Protein AF-A0A844QLC1-F1 (afdb_monomer)

Organism: NCBI:txid2682096

Nearest PDB structures (foldseek):
  3pvv-assembly2_B  TM=8.885E-01  e=6.593E-04  Mycobacterium tuberculosis H37Ra
  1j1v-assembly1_A  TM=8.876E-01  e=1.765E-03  Escherichia coli
  8btg-assembly1_A  TM=8.495E-01  e=6.792E-02  Bacillus subtilis
  8btg-assembly1_E  TM=8.181E-01  e=4.797E-02  Bacillus subtilis
  1l8q-assembly1_A  TM=7.400E-01  e=1.144E-01  Aquifex aeolicus

Secondary structure (DSSP, 8-state):
--HHHHHHTTT--HHHHHHHHHHHHHHHHHHHHHHHHHHHHHHHHHHHHHHHHHHHHHHHHHHHHHHHHHHHHHHHHHHHHHHS-HHHHHHHHHHHTT--HHHHHS----HHHHHHHHHHHHHHHHH-TTS-HHHHHHHHT--HHHHHHHHHHTT---

Sequence (158 aa):
MDIVERAIERGYNPDFYRKVAIKRAEEAKAKREQEQRERAEERAEKARIFRERMASLEAAANLERMKEDAGDRLEVIRRERFQTSEKELITTIAEYHGMGYADIMGASRSKAAVRARHEAIAAVALAKTHLSTTQIGWMFGKDHTTIIYVLRKMGITR

Solvent-accessible surface area (backbone atoms only — not comparable to full-atom values): 8622 Å² total; per-residue (Å²): 134,54,73,42,59,61,29,49,79,70,74,43,69,48,69,61,43,49,54,50,51,52,51,52,51,52,54,52,51,52,51,52,51,49,56,51,48,54,51,49,49,54,49,51,51,52,54,46,54,50,50,56,52,51,53,53,52,52,53,50,53,53,52,50,52,54,51,51,54,52,50,53,53,52,50,51,56,51,49,52,43,64,65,58,49,72,65,53,54,38,34,54,40,18,52,76,67,75,43,49,52,64,53,48,58,43,88,60,77,48,73,66,40,44,48,45,30,44,53,29,52,46,52,49,51,69,47,40,72,84,60,50,53,55,57,53,10,59,74,55,75,45,56,36,68,58,42,53,53,44,29,55,76,70,72,50,85,130

Radius of gyration: 43.5 Å; Cα contacts (8 Å, |Δi|>4): 88; chains: 1; bounding box: 92×26×101 Å

InterPro domains:
  IPR010921 Trp repressor/replication initiator [G3DSA:1.10.1750.10] (83-157)
  IPR010921 Trp repressor/replication initiator [SSF48295] (78-154)
  IPR013159 Chromosomal replication initiator, DnaA C-terminal [PF08299] (89-153)
  IPR013159 Chromosomal replication initiator, DnaA C-terminal [SM00760] (85-154)

Foldseek 3Di:
DDPLVVCVVVVHDSVVVVVVVVVVVVVVVVVVVVVVVVVVVVVVVVVVVVVVVVVVVVVVVVVVVVVVVVVVVVVVVLVVLVPQDLQNLLQVLQVVLVHGSCLLLDPDPPPSSVVSVLVSLLSCCVSPVPDQLCNSCVVSVHHSVVSVVSCVVVVHDD

pLDDT: mean 85.34, std 10.61, range [56.16, 96.94]

Structure (mmCIF, N/CA/C/O backbone):
data_AF-A0A844QLC1-F1
#
_entry.id   AF-A0A844QLC1-F1
#
loop_
_atom_site.group_PDB
_atom_site.id
_atom_site.type_symbol
_atom_site.label_atom_id
_atom_site.label_alt_id
_atom_site.label_comp_id
_atom_site.label_asym_id
_atom_site.label_entity_id
_atom_site.label_seq_id
_atom_site.pdbx_PDB_ins_code
_atom_site.Cartn_x
_atom_site.Cartn_y
_atom_site.Cartn_z
_atom_site.occupancy
_atom_site.B_iso_or_equiv
_atom_site.auth_seq_id
_atom_site.auth_comp_id
_atom_site.auth_asym_id
_atom_site.auth_atom_id
_atom_site.pdbx_PDB_model_num
ATOM 1 N N . MET A 1 1 ? 50.756 12.492 -68.939 1.00 56.16 1 MET A N 1
ATOM 2 C CA . MET A 1 1 ? 51.918 11.652 -69.280 1.00 56.16 1 MET A CA 1
ATOM 3 C C . MET A 1 1 ? 51.940 10.426 -68.399 1.00 56.16 1 MET A C 1
ATOM 5 O O . MET A 1 1 ? 52.131 10.537 -67.181 1.00 56.16 1 MET A O 1
ATOM 9 N N . ASP A 1 2 ? 51.683 9.285 -69.023 1.00 74.31 2 ASP A N 1
ATOM 10 C CA . ASP A 1 2 ? 51.694 7.974 -68.383 1.00 74.31 2 ASP A CA 1
ATOM 11 C C . ASP A 1 2 ? 53.100 7.670 -67.818 1.00 74.31 2 ASP A C 1
ATOM 13 O O . ASP A 1 2 ? 54.119 8.195 -68.277 1.00 74.31 2 ASP A O 1
ATOM 17 N N . ILE A 1 3 ? 53.166 6.885 -66.744 1.00 70.44 3 ILE A N 1
ATOM 18 C CA . ILE A 1 3 ? 54.420 6.487 -66.090 1.00 70.44 3 ILE A CA 1
ATOM 19 C C . ILE A 1 3 ? 55.260 5.646 -67.064 1.00 70.44 3 ILE A C 1
ATOM 21 O O . ILE A 1 3 ? 56.485 5.733 -67.051 1.00 70.44 3 ILE A O 1
ATOM 25 N N . VAL A 1 4 ? 54.595 4.886 -67.938 1.00 71.69 4 VAL A N 1
ATOM 26 C CA . VAL A 1 4 ? 55.224 4.088 -68.999 1.00 71.69 4 VAL A CA 1
ATOM 27 C C . VAL A 1 4 ? 55.826 4.987 -70.085 1.00 71.69 4 VAL A C 1
ATOM 29 O O . VAL A 1 4 ? 56.951 4.765 -70.519 1.00 71.69 4 VAL A O 1
ATOM 32 N N . GLU A 1 5 ? 55.122 6.050 -70.463 1.00 73.81 5 GLU A N 1
ATOM 33 C CA . GLU A 1 5 ? 55.521 7.016 -71.496 1.00 73.81 5 GLU A CA 1
ATOM 34 C C . GLU A 1 5 ? 56.762 7.825 -71.068 1.00 73.81 5 GLU A C 1
ATOM 36 O O . GLU A 1 5 ? 57.754 7.884 -71.790 1.00 73.81 5 GLU A O 1
ATOM 41 N N . ARG A 1 6 ? 56.785 8.304 -69.814 1.00 76.44 6 ARG A N 1
ATOM 42 C CA . ARG A 1 6 ? 57.969 8.950 -69.204 1.00 76.44 6 ARG A CA 1
ATOM 43 C C . ARG A 1 6 ? 59.154 8.005 -68.981 1.00 76.44 6 ARG A C 1
ATOM 45 O O . ARG A 1 6 ? 60.284 8.470 -68.837 1.00 76.44 6 ARG A O 1
ATOM 52 N N . ALA A 1 7 ? 58.909 6.699 -68.874 1.00 72.06 7 ALA A N 1
ATOM 53 C CA . ALA A 1 7 ? 59.962 5.697 -68.728 1.00 72.06 7 ALA A CA 1
ATOM 54 C C . ALA A 1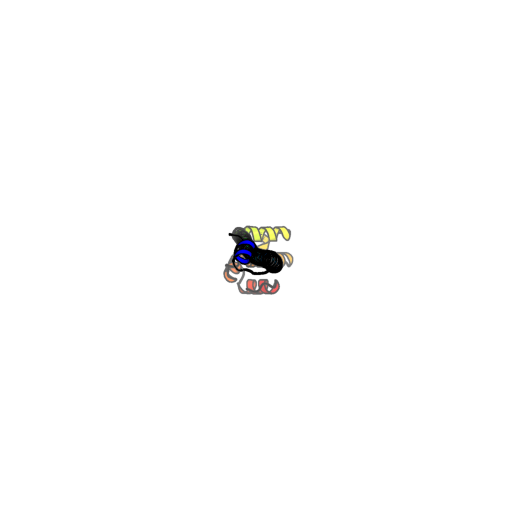 7 ? 60.639 5.402 -70.077 1.00 72.06 7 ALA A C 1
ATOM 56 O O . ALA A 1 7 ? 61.865 5.315 -70.122 1.00 72.06 7 ALA A O 1
ATOM 57 N N . ILE A 1 8 ? 59.858 5.341 -71.165 1.00 74.50 8 ILE A N 1
ATOM 58 C CA . ILE A 1 8 ? 60.348 5.175 -72.543 1.00 74.50 8 ILE A CA 1
ATOM 59 C C . ILE A 1 8 ? 61.265 6.341 -72.942 1.00 74.50 8 ILE A C 1
ATOM 61 O O . ILE A 1 8 ? 62.382 6.104 -73.394 1.00 74.50 8 ILE A O 1
ATOM 65 N N . GLU A 1 9 ? 60.849 7.590 -72.699 1.00 79.75 9 GLU A N 1
ATOM 66 C CA . GLU A 1 9 ? 61.644 8.795 -73.015 1.00 79.75 9 GLU A CA 1
ATOM 67 C C . GLU A 1 9 ? 62.993 8.859 -72.280 1.00 79.75 9 GLU A C 1
ATOM 69 O O . GLU A 1 9 ? 63.933 9.500 -72.741 1.00 79.75 9 GLU A O 1
ATOM 74 N N . ARG A 1 10 ? 63.104 8.188 -71.129 1.00 81.06 10 ARG A N 1
ATOM 75 C CA . ARG A 1 10 ? 64.323 8.137 -70.306 1.00 81.06 10 ARG A CA 1
ATOM 76 C C . ARG A 1 10 ? 65.141 6.855 -70.511 1.00 81.06 10 ARG A C 1
ATOM 78 O O . ARG A 1 10 ? 66.090 6.628 -69.767 1.00 81.06 10 ARG A O 1
ATOM 85 N N . GLY A 1 11 ? 64.782 6.023 -71.494 1.00 77.69 11 GLY A N 1
ATOM 86 C CA . GLY A 1 11 ? 65.509 4.798 -71.850 1.00 77.69 11 GLY A CA 1
ATOM 87 C C . GLY A 1 11 ? 65.275 3.602 -70.918 1.00 77.69 11 GLY A C 1
ATOM 88 O O . GLY A 1 11 ? 66.055 2.652 -70.938 1.00 77.69 11 GLY A O 1
ATOM 89 N N . TYR A 1 12 ? 64.227 3.620 -70.091 1.00 80.19 12 TYR A N 1
ATOM 90 C CA . TYR A 1 12 ? 63.902 2.517 -69.181 1.00 80.19 12 TYR A CA 1
ATOM 91 C C . TYR A 1 12 ? 62.991 1.457 -69.830 1.00 80.19 12 TYR A C 1
ATOM 93 O O . TYR A 1 12 ? 62.176 1.763 -70.698 1.00 80.19 12 TYR A O 1
ATOM 101 N N . ASN A 1 13 ? 63.082 0.202 -69.359 1.00 82.62 13 ASN A N 1
ATOM 102 C CA . ASN A 1 13 ? 62.286 -0.925 -69.863 1.00 82.62 13 ASN A CA 1
ATOM 103 C C . ASN A 1 13 ? 60.771 -0.743 -69.573 1.00 82.62 13 ASN A C 1
ATOM 105 O O . ASN A 1 13 ? 60.373 -0.773 -68.402 1.00 82.62 13 ASN A O 1
ATOM 109 N N . PRO A 1 14 ? 59.907 -0.635 -70.601 1.00 80.19 14 PRO A N 1
ATOM 110 C CA . PRO A 1 14 ? 58.478 -0.343 -70.436 1.00 80.19 14 PRO A CA 1
ATOM 111 C C . PRO A 1 14 ? 57.681 -1.430 -69.700 1.00 80.19 1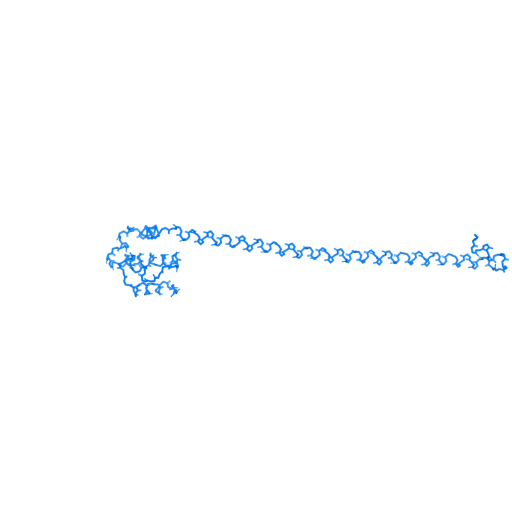4 PRO A C 1
ATOM 113 O O . PRO A 1 14 ? 56.740 -1.114 -68.970 1.00 80.19 14 PRO A O 1
ATOM 116 N N . ASP A 1 15 ? 58.052 -2.706 -69.843 1.00 81.81 15 ASP A N 1
ATOM 117 C CA . ASP A 1 15 ? 57.309 -3.828 -69.248 1.00 81.81 15 ASP A CA 1
ATOM 118 C C . ASP A 1 15 ? 57.440 -3.878 -67.726 1.00 81.81 15 ASP A C 1
ATOM 120 O O . ASP A 1 15 ? 56.498 -4.254 -67.020 1.00 81.81 15 ASP A O 1
ATOM 124 N N . PHE A 1 16 ? 58.584 -3.437 -67.198 1.00 81.12 16 PHE A N 1
ATOM 125 C CA . PHE A 1 16 ? 58.777 -3.274 -65.760 1.00 81.12 16 PHE A CA 1
ATOM 126 C C . PHE A 1 16 ? 57.830 -2.204 -65.201 1.00 81.12 16 PHE A C 1
ATOM 128 O O . PHE A 1 16 ? 57.153 -2.436 -64.200 1.00 81.12 16 PHE A O 1
ATOM 135 N N . TYR A 1 17 ? 57.708 -1.061 -65.882 1.00 80.44 17 TYR A N 1
ATOM 136 C CA . TYR A 1 17 ? 56.843 0.036 -65.441 1.00 80.44 17 TYR A CA 1
ATOM 137 C C . TYR A 1 17 ? 55.349 -0.285 -65.576 1.00 80.44 17 TYR A C 1
ATOM 139 O O . TYR A 1 17 ? 54.577 0.133 -64.715 1.00 80.44 17 TYR A O 1
ATOM 147 N N . ARG A 1 18 ? 54.938 -1.099 -66.560 1.00 81.81 18 ARG A N 1
ATOM 148 C CA . ARG A 1 18 ? 53.571 -1.654 -66.632 1.00 81.81 18 ARG A CA 1
ATOM 149 C C . ARG A 1 18 ? 53.256 -2.545 -65.427 1.00 81.81 18 ARG A C 1
ATOM 151 O O . ARG A 1 18 ? 52.226 -2.359 -64.784 1.00 81.81 18 ARG A O 1
ATOM 158 N N . LYS A 1 19 ? 54.165 -3.461 -65.064 1.00 82.06 19 LYS A N 1
ATOM 159 C CA . LYS A 1 19 ? 54.021 -4.315 -63.867 1.00 82.06 19 LYS A CA 1
ATOM 160 C C . LYS A 1 19 ? 53.972 -3.491 -62.576 1.00 82.06 19 LYS A C 1
ATOM 162 O O . LYS A 1 19 ? 53.152 -3.768 -61.705 1.00 82.06 19 LYS A O 1
ATOM 167 N N . VAL A 1 20 ? 54.799 -2.448 -62.467 1.00 83.44 20 VAL A N 1
ATOM 168 C CA . VAL A 1 20 ? 54.785 -1.512 -61.328 1.00 83.44 20 VAL A CA 1
ATOM 169 C C . VAL A 1 20 ? 53.477 -0.715 -61.269 1.00 83.44 20 VAL A C 1
ATOM 171 O O . VAL A 1 20 ? 52.944 -0.515 -60.179 1.00 83.44 20 VAL A O 1
ATOM 174 N N . ALA A 1 21 ? 52.938 -0.279 -62.410 1.00 80.75 21 ALA A N 1
ATOM 175 C CA . ALA A 1 21 ? 51.668 0.440 -62.475 1.00 80.75 21 ALA A CA 1
ATOM 176 C C . ALA A 1 21 ? 50.482 -0.439 -62.039 1.00 80.75 21 ALA A C 1
ATOM 178 O O . ALA A 1 21 ? 49.672 0.010 -61.229 1.00 80.75 21 ALA A O 1
ATOM 179 N N . ILE A 1 22 ? 50.425 -1.697 -62.496 1.00 85.62 22 ILE A N 1
ATOM 180 C CA . ILE A 1 22 ? 49.402 -2.675 -62.083 1.00 85.62 22 ILE A CA 1
ATOM 181 C C . ILE A 1 22 ? 49.494 -2.938 -60.577 1.00 85.62 22 ILE A C 1
ATOM 183 O O . ILE A 1 22 ? 48.504 -2.774 -59.868 1.00 85.62 22 ILE A O 1
ATOM 187 N N . LYS A 1 23 ? 50.697 -3.232 -60.067 1.00 84.75 23 LYS A N 1
ATOM 188 C CA . LYS A 1 23 ? 50.912 -3.502 -58.639 1.00 84.75 23 LYS A CA 1
ATOM 189 C C . LYS A 1 23 ? 50.495 -2.321 -57.753 1.00 84.75 23 LYS A C 1
ATOM 191 O O . LYS A 1 23 ? 49.809 -2.509 -56.757 1.00 84.75 23 LYS A O 1
ATOM 196 N N . ARG A 1 24 ? 50.839 -1.085 -58.138 1.00 84.56 24 ARG A N 1
ATOM 197 C CA . ARG A 1 24 ? 50.426 0.126 -57.402 1.00 84.56 24 ARG A CA 1
ATOM 198 C C . ARG A 1 24 ? 48.918 0.371 -57.461 1.00 84.56 24 ARG A C 1
ATOM 200 O O . ARG A 1 24 ? 48.354 0.880 -56.496 1.00 84.56 24 ARG A O 1
ATOM 207 N N . ALA A 1 25 ? 48.265 0.035 -58.574 1.00 84.19 25 ALA A N 1
ATOM 208 C CA . ALA A 1 25 ? 46.814 0.138 -58.700 1.00 84.19 25 ALA A CA 1
ATOM 209 C C . ALA A 1 25 ? 46.092 -0.895 -57.815 1.00 84.19 25 ALA A C 1
ATOM 211 O O . ALA A 1 25 ? 45.105 -0.548 -57.165 1.00 84.19 25 ALA A O 1
ATOM 212 N N . GLU A 1 26 ? 46.608 -2.125 -57.734 1.00 86.25 26 GLU A N 1
ATOM 213 C CA . GLU A 1 26 ? 46.110 -3.173 -56.834 1.00 86.25 26 GLU A CA 1
ATOM 214 C C . GLU A 1 26 ? 46.310 -2.804 -55.360 1.00 86.25 26 GLU A C 1
ATOM 216 O O . GLU A 1 26 ? 45.354 -2.852 -54.587 1.00 86.25 26 GLU A O 1
ATOM 221 N N . GLU A 1 27 ? 47.504 -2.339 -54.979 1.00 86.88 27 GLU A N 1
ATOM 222 C CA . GLU A 1 27 ? 47.803 -1.871 -53.618 1.00 86.88 27 GLU A CA 1
ATOM 223 C C . GLU A 1 27 ? 46.919 -0.676 -53.216 1.00 86.88 27 GLU A C 1
ATOM 225 O O . GLU A 1 27 ? 46.385 -0.635 -52.107 1.00 86.88 27 GLU A O 1
ATOM 230 N N . ALA A 1 28 ? 46.696 0.284 -54.122 1.00 86.25 28 ALA A N 1
ATOM 231 C CA . ALA A 1 28 ? 45.816 1.424 -53.868 1.00 86.25 28 ALA A CA 1
ATOM 232 C C . ALA A 1 28 ? 44.339 1.016 -53.742 1.00 86.25 28 ALA A C 1
ATOM 234 O O . ALA A 1 28 ? 43.607 1.598 -52.937 1.00 86.25 28 ALA A O 1
ATOM 235 N N . LYS A 1 29 ? 43.887 0.025 -54.521 1.00 87.81 29 LYS A N 1
ATOM 236 C CA . LYS A 1 29 ? 42.528 -0.522 -54.427 1.00 87.81 29 LYS A CA 1
ATOM 237 C C . LYS A 1 29 ? 42.336 -1.284 -53.115 1.00 87.81 29 LYS A C 1
ATOM 239 O O . LYS A 1 29 ? 41.364 -1.011 -52.418 1.00 87.81 29 LYS A O 1
ATOM 244 N N . ALA A 1 30 ? 43.289 -2.140 -52.746 1.00 87.94 30 ALA A N 1
ATOM 245 C CA . ALA A 1 30 ? 43.279 -2.882 -51.488 1.00 87.94 30 ALA A CA 1
ATOM 246 C C . ALA A 1 30 ? 43.273 -1.941 -50.273 1.00 87.94 30 ALA A C 1
ATOM 248 O O . ALA A 1 30 ? 42.464 -2.116 -49.366 1.00 87.94 30 ALA A O 1
ATOM 249 N N . LYS A 1 31 ? 44.093 -0.880 -50.291 1.00 90.56 31 LYS A N 1
ATOM 250 C CA . LYS A 1 31 ? 44.124 0.123 -49.218 1.00 90.56 31 LYS A CA 1
ATOM 251 C C . LYS A 1 31 ? 42.798 0.878 -49.079 1.00 90.56 31 LYS A C 1
ATOM 253 O O . LYS A 1 31 ? 42.308 1.055 -47.970 1.00 90.56 31 LYS A O 1
ATOM 258 N N . ARG A 1 32 ? 42.187 1.295 -50.195 1.00 85.88 32 ARG A N 1
ATOM 259 C CA . ARG A 1 32 ? 40.869 1.961 -50.182 1.00 85.88 32 ARG A CA 1
ATOM 260 C C . ARG A 1 32 ? 39.768 1.038 -49.677 1.00 85.88 32 ARG A C 1
ATOM 262 O O . ARG A 1 32 ? 38.880 1.491 -48.965 1.00 85.88 32 ARG A O 1
ATOM 269 N N . GLU A 1 33 ? 39.814 -0.234 -50.056 1.00 87.44 33 GLU A N 1
ATOM 270 C CA . GLU A 1 33 ? 38.847 -1.232 -49.608 1.00 87.44 33 GLU A CA 1
ATOM 271 C C . GLU A 1 33 ? 38.994 -1.516 -48.109 1.00 87.44 33 GLU A C 1
ATOM 273 O O . GLU A 1 33 ? 37.994 -1.565 -47.397 1.00 87.44 33 GLU A O 1
ATOM 278 N N . GLN A 1 34 ? 40.228 -1.604 -47.610 1.00 85.94 34 GLN A N 1
ATOM 279 C CA . GLN A 1 34 ? 40.515 -1.743 -46.186 1.00 85.94 34 GLN A CA 1
ATOM 280 C C . GLN A 1 34 ? 40.029 -0.525 -45.384 1.00 85.94 34 GLN A C 1
ATOM 282 O O . GLN A 1 34 ? 39.280 -0.692 -44.428 1.00 85.94 34 GLN A O 1
ATOM 287 N N . GLU A 1 35 ? 40.338 0.698 -45.824 1.00 88.19 35 GLU A N 1
ATOM 288 C CA . GLU A 1 35 ? 39.851 1.927 -45.176 1.00 88.19 35 GLU A CA 1
ATOM 289 C C . GLU A 1 35 ? 38.314 2.029 -45.190 1.00 88.19 35 GLU A C 1
ATOM 291 O O . GLU A 1 35 ? 37.703 2.544 -44.252 1.00 88.19 35 GLU A O 1
ATOM 296 N N . GLN A 1 36 ? 37.657 1.553 -46.254 1.00 88.25 36 GLN A N 1
ATOM 297 C CA . GLN A 1 36 ? 36.194 1.514 -46.325 1.00 88.25 36 GLN A CA 1
ATOM 298 C C . GLN A 1 36 ? 35.595 0.479 -45.371 1.00 88.25 36 GLN A C 1
ATOM 300 O O . GLN A 1 36 ? 34.572 0.773 -44.751 1.00 88.25 36 GLN A O 1
ATOM 305 N N . ARG A 1 37 ? 36.226 -0.693 -45.229 1.00 86.38 37 ARG A N 1
ATOM 306 C CA . ARG A 1 37 ? 35.817 -1.731 -44.272 1.00 86.38 37 ARG A CA 1
ATOM 307 C C . ARG A 1 37 ? 35.983 -1.250 -42.833 1.00 86.38 37 ARG A C 1
ATOM 309 O O . ARG A 1 37 ? 35.011 -1.287 -42.091 1.00 86.38 37 ARG A O 1
ATOM 316 N N . GLU A 1 38 ? 37.130 -0.669 -42.490 1.00 89.12 38 GLU A N 1
ATOM 317 C CA . GLU A 1 38 ? 37.390 -0.109 -41.155 1.00 89.12 38 GLU A CA 1
ATOM 318 C C . GLU A 1 38 ? 36.385 1.002 -40.800 1.00 89.12 38 GLU A C 1
ATOM 320 O O . GLU A 1 38 ? 35.804 1.008 -39.716 1.00 89.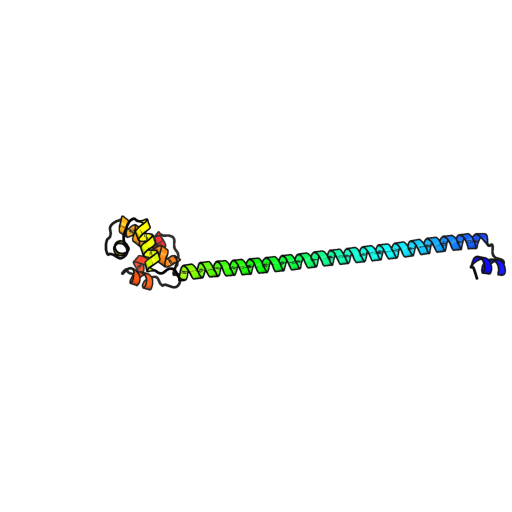12 38 GLU A O 1
ATOM 325 N N . ARG A 1 39 ? 36.074 1.909 -41.739 1.00 89.81 39 ARG A N 1
ATOM 326 C CA . ARG A 1 39 ? 35.039 2.942 -41.527 1.00 89.81 39 ARG A CA 1
ATOM 327 C C . ARG A 1 39 ? 33.629 2.366 -41.418 1.00 89.81 39 ARG A C 1
ATOM 329 O O . ARG A 1 39 ? 32.792 2.948 -40.726 1.00 89.81 39 ARG A O 1
ATOM 336 N N . ALA A 1 40 ? 33.326 1.288 -42.137 1.00 85.88 40 ALA A N 1
ATOM 337 C CA . ALA A 1 40 ? 32.033 0.617 -42.049 1.00 85.88 40 ALA A CA 1
ATOM 338 C C . ALA A 1 40 ? 31.874 -0.095 -40.698 1.00 85.88 40 ALA A C 1
ATOM 340 O O . ALA A 1 40 ? 30.819 0.029 -40.075 1.00 85.88 40 ALA A O 1
ATOM 341 N N . GLU A 1 41 ? 32.928 -0.754 -40.218 1.00 89.69 41 GLU A N 1
ATOM 342 C CA . GLU A 1 41 ? 32.994 -1.390 -38.899 1.00 89.69 41 GLU A CA 1
ATOM 343 C C . GLU A 1 41 ? 32.869 -0.354 -37.779 1.00 89.69 41 GLU A C 1
ATOM 345 O O . GLU A 1 41 ? 32.004 -0.491 -36.918 1.00 89.69 41 GLU A O 1
ATOM 350 N N . GLU A 1 42 ? 33.613 0.753 -37.844 1.00 88.50 42 GLU A N 1
ATOM 351 C CA . GLU A 1 42 ? 33.531 1.827 -36.849 1.00 88.50 42 GLU A CA 1
ATOM 352 C C . GLU A 1 42 ? 32.127 2.462 -36.800 1.00 88.50 42 GLU A C 1
ATOM 354 O O . GLU A 1 42 ? 31.600 2.785 -35.731 1.00 88.50 42 GLU A O 1
ATOM 359 N N . ARG A 1 43 ? 31.472 2.620 -37.959 1.00 88.81 43 ARG A N 1
ATOM 360 C CA . ARG A 1 43 ? 30.078 3.090 -38.033 1.00 88.81 43 ARG A CA 1
ATOM 361 C C . ARG A 1 43 ? 29.103 2.075 -37.444 1.00 88.81 43 ARG A C 1
ATOM 363 O O . ARG A 1 43 ? 28.180 2.480 -36.738 1.00 88.81 43 ARG A O 1
ATOM 370 N N . ALA A 1 44 ? 29.294 0.787 -37.717 1.00 88.25 44 ALA A N 1
ATOM 371 C CA . ALA A 1 44 ? 28.458 -0.280 -37.178 1.00 88.25 44 ALA A CA 1
ATOM 372 C C . ALA A 1 44 ? 28.604 -0.396 -35.651 1.00 88.25 44 ALA A C 1
ATOM 374 O O . ALA A 1 44 ? 27.598 -0.510 -34.949 1.00 88.25 44 ALA A O 1
ATOM 375 N N . GLU A 1 45 ? 29.829 -0.281 -35.137 1.00 90.19 45 GLU A N 1
ATOM 376 C CA . GLU A 1 45 ? 30.159 -0.270 -33.710 1.00 90.19 45 GLU A CA 1
ATOM 377 C C . GLU A 1 45 ? 29.493 0.916 -33.003 1.00 90.19 45 GLU A C 1
ATOM 379 O O . GLU A 1 45 ? 28.750 0.734 -32.036 1.00 90.19 45 GLU A O 1
ATOM 384 N N . LYS A 1 46 ? 29.656 2.133 -33.539 1.00 87.12 46 LYS A N 1
ATOM 385 C CA . LYS A 1 46 ? 29.001 3.335 -32.998 1.00 87.12 46 LYS A CA 1
ATOM 386 C C . LYS A 1 46 ? 27.478 3.217 -33.031 1.00 87.12 46 LYS A C 1
ATOM 388 O O . LYS A 1 46 ? 26.820 3.571 -32.055 1.00 87.12 46 LYS A O 1
ATOM 393 N N . ALA A 1 47 ? 26.908 2.674 -34.108 1.00 87.94 47 ALA A N 1
ATOM 394 C CA . ALA A 1 47 ? 25.470 2.434 -34.209 1.00 87.94 47 ALA A CA 1
ATOM 395 C C . ALA A 1 47 ? 24.976 1.347 -33.237 1.00 87.94 47 ALA A C 1
ATOM 397 O O . ALA A 1 47 ? 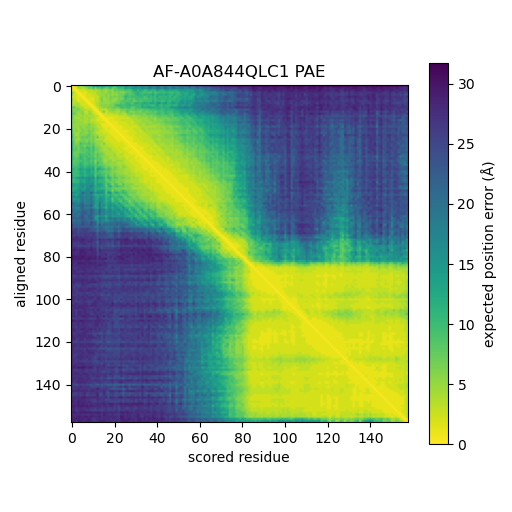23.825 1.397 -32.801 1.00 87.94 47 ALA A O 1
ATOM 398 N N . ARG A 1 48 ? 25.805 0.353 -32.888 1.00 91.75 48 ARG A N 1
ATOM 399 C CA . ARG A 1 48 ? 25.487 -0.643 -31.852 1.00 91.75 48 ARG A CA 1
ATOM 400 C C . ARG A 1 48 ? 25.462 0.006 -30.471 1.00 91.75 48 ARG A C 1
ATOM 402 O O . ARG A 1 48 ? 24.435 -0.065 -29.807 1.00 91.75 48 ARG A O 1
ATOM 409 N N . ILE A 1 49 ? 26.533 0.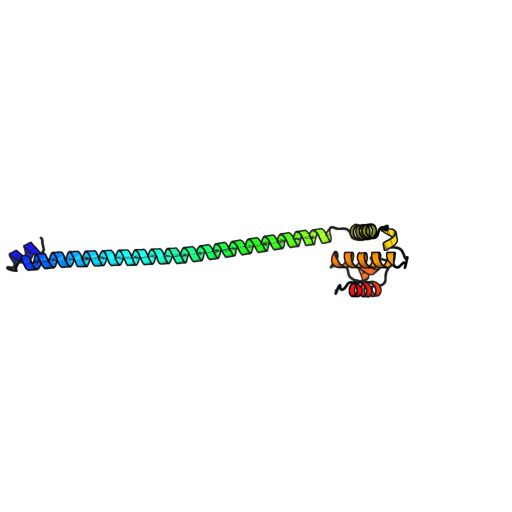706 -30.096 1.00 92.56 49 ILE A N 1
ATOM 410 C CA . ILE A 1 49 ? 26.651 1.385 -28.794 1.00 92.56 49 ILE A CA 1
ATOM 411 C C . ILE A 1 49 ? 25.515 2.396 -28.606 1.00 92.56 49 ILE A C 1
ATOM 413 O O . ILE A 1 49 ? 24.889 2.455 -27.549 1.00 92.56 49 ILE A O 1
ATOM 417 N N . PHE A 1 50 ? 25.206 3.173 -29.646 1.00 84.62 50 PHE A N 1
ATOM 418 C CA . PHE A 1 50 ? 24.109 4.133 -29.601 1.00 84.62 50 PHE A CA 1
ATOM 419 C C . PHE A 1 50 ? 22.751 3.446 -29.396 1.00 84.62 50 PHE A C 1
ATOM 421 O O . PHE A 1 50 ? 21.965 3.888 -28.561 1.00 84.62 50 PHE A O 1
ATOM 428 N N . ARG A 1 51 ? 22.487 2.337 -30.101 1.00 8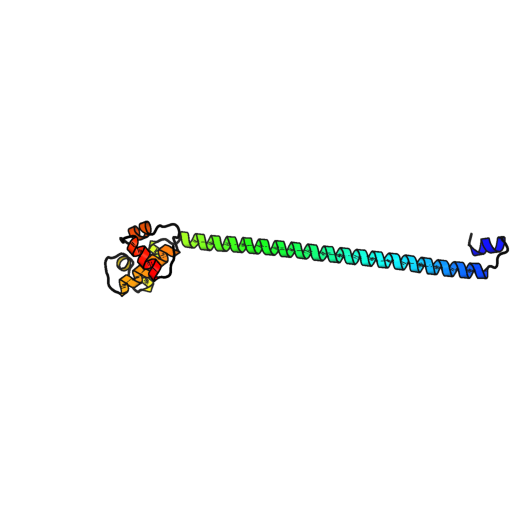7.75 51 ARG A N 1
ATOM 429 C CA . ARG A 1 51 ? 21.255 1.550 -29.921 1.00 87.75 51 ARG A CA 1
ATOM 430 C C . ARG A 1 51 ? 21.137 0.973 -28.514 1.00 87.75 51 ARG A C 1
ATOM 432 O O . ARG A 1 51 ? 20.078 1.096 -27.911 1.00 87.75 51 ARG A O 1
ATOM 439 N N . GLU A 1 52 ? 22.210 0.398 -27.979 1.00 88.00 52 GLU A N 1
ATOM 440 C CA . GLU A 1 52 ? 22.242 -0.122 -26.606 1.00 88.00 52 GLU A CA 1
ATOM 441 C C . GLU A 1 52 ? 21.977 0.988 -25.584 1.00 88.00 52 GLU A C 1
ATOM 443 O O . GLU A 1 52 ? 21.159 0.825 -24.675 1.00 88.00 52 GLU A O 1
ATOM 448 N N . ARG A 1 53 ? 22.599 2.160 -25.770 1.00 89.12 53 ARG A N 1
ATOM 449 C CA . ARG A 1 53 ? 22.372 3.318 -24.904 1.00 89.12 53 ARG A CA 1
ATOM 450 C C . ARG A 1 53 ? 20.918 3.780 -24.958 1.00 89.12 53 ARG A C 1
ATOM 452 O O . ARG A 1 53 ? 20.327 3.999 -23.903 1.00 89.12 53 ARG A O 1
ATOM 459 N N . MET A 1 54 ? 20.332 3.882 -26.148 1.00 83.50 54 MET A N 1
ATOM 460 C CA . MET A 1 54 ? 18.929 4.269 -26.317 1.00 83.50 54 MET A CA 1
ATOM 461 C C . MET A 1 54 ? 17.972 3.257 -25.679 1.00 83.50 54 MET A C 1
ATOM 463 O O . MET A 1 54 ? 17.098 3.664 -24.919 1.00 83.50 54 MET A O 1
ATOM 467 N N . ALA A 1 55 ? 18.190 1.956 -25.884 1.00 87.94 55 ALA A N 1
ATOM 468 C CA . ALA A 1 55 ? 17.385 0.908 -25.256 1.00 87.94 55 ALA A CA 1
ATOM 469 C C . ALA A 1 55 ? 17.465 0.963 -23.719 1.00 87.94 55 ALA A C 1
ATOM 471 O O . ALA A 1 55 ? 16.458 0.792 -23.034 1.00 87.94 55 ALA A O 1
ATOM 472 N N . SER A 1 56 ? 18.645 1.265 -23.161 1.00 82.75 56 SER A N 1
ATOM 473 C CA . SER A 1 56 ? 18.810 1.421 -21.709 1.00 82.75 56 SER A CA 1
ATOM 474 C C . SER A 1 56 ? 18.054 2.629 -21.142 1.00 82.75 56 SER A C 1
ATOM 476 O O . SER A 1 56 ? 17.475 2.539 -20.061 1.00 82.75 56 SER A O 1
ATOM 478 N N . LEU A 1 57 ? 18.017 3.745 -21.880 1.00 83.81 57 LEU A N 1
ATOM 479 C CA . LEU A 1 57 ? 17.275 4.947 -21.488 1.00 83.81 57 LEU A CA 1
ATOM 480 C C . LEU A 1 57 ? 15.764 4.712 -21.555 1.00 83.81 57 LEU A C 1
ATOM 482 O O . LEU A 1 57 ? 15.035 5.124 -20.658 1.00 83.81 57 LEU A O 1
ATOM 486 N N . GLU A 1 58 ? 15.298 4.011 -22.586 1.00 81.94 58 GLU A N 1
ATOM 487 C CA . GLU A 1 58 ? 13.890 3.649 -22.731 1.00 81.94 58 GLU A CA 1
ATOM 488 C C . GLU A 1 58 ? 13.429 2.693 -21.621 1.00 81.94 58 GLU A C 1
ATOM 490 O O . GLU A 1 58 ? 12.378 2.905 -21.013 1.00 81.94 58 GLU A O 1
ATOM 495 N N . ALA A 1 59 ? 14.242 1.684 -21.291 1.00 77.56 59 ALA A N 1
ATOM 4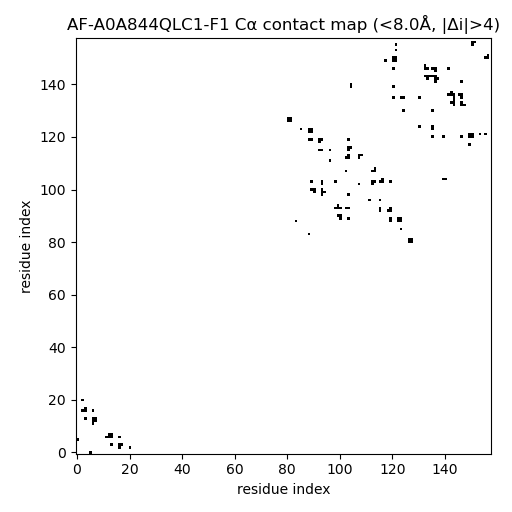96 C CA . ALA A 1 59 ? 13.977 0.783 -20.173 1.00 77.56 59 ALA A CA 1
ATOM 497 C C . ALA A 1 59 ? 13.918 1.532 -18.829 1.00 77.56 59 ALA A C 1
ATOM 499 O O . ALA A 1 59 ? 13.033 1.261 -18.015 1.00 77.56 59 ALA A O 1
ATOM 500 N N . ALA A 1 60 ? 14.812 2.504 -18.610 1.00 79.00 60 ALA A N 1
ATOM 501 C CA . ALA A 1 60 ? 14.792 3.348 -17.417 1.00 79.00 60 ALA A CA 1
ATOM 502 C C . ALA A 1 60 ? 13.520 4.213 -17.339 1.00 79.00 60 ALA A C 1
ATOM 504 O O . ALA A 1 60 ? 12.869 4.241 -16.296 1.00 79.00 60 ALA A O 1
ATOM 505 N N . ALA A 1 61 ? 13.111 4.838 -18.448 1.00 82.81 61 ALA A N 1
ATOM 506 C CA . ALA A 1 61 ? 11.888 5.641 -18.508 1.00 82.81 61 ALA A CA 1
ATOM 507 C C . ALA A 1 61 ? 10.616 4.802 -18.279 1.00 82.81 61 ALA A C 1
ATOM 509 O O . ALA A 1 61 ? 9.682 5.248 -17.616 1.00 82.81 61 ALA A O 1
ATOM 510 N N . ASN A 1 62 ? 10.574 3.569 -18.798 1.00 79.62 62 ASN A N 1
ATOM 511 C CA . ASN A 1 62 ? 9.485 2.630 -18.514 1.00 79.62 62 ASN A CA 1
ATOM 512 C C . ASN A 1 62 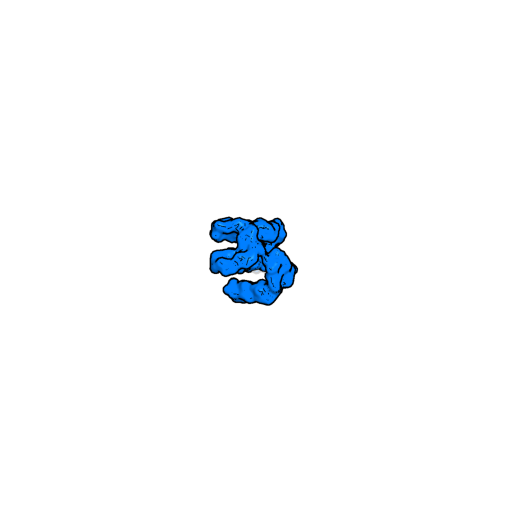? 9.414 2.278 -17.023 1.00 79.62 62 ASN A C 1
ATOM 514 O O . ASN A 1 62 ? 8.325 2.241 -16.456 1.00 79.62 62 ASN A O 1
ATOM 518 N N . LEU A 1 63 ? 10.562 2.055 -16.379 1.00 70.94 63 LEU A N 1
ATOM 519 C CA . LEU A 1 63 ? 10.615 1.751 -14.952 1.00 70.94 63 LEU A CA 1
ATOM 520 C C . LEU A 1 63 ? 10.126 2.924 -14.089 1.00 70.94 63 LEU A C 1
ATOM 522 O O . LEU A 1 63 ? 9.444 2.690 -13.093 1.00 70.94 63 LEU A O 1
ATOM 526 N N . GLU A 1 64 ? 10.463 4.163 -14.448 1.00 74.62 64 GLU A N 1
ATOM 527 C CA . GLU A 1 64 ? 9.959 5.351 -13.746 1.00 74.62 64 GLU A CA 1
ATOM 528 C C . GLU A 1 64 ? 8.440 5.478 -13.864 1.00 74.62 64 GLU A C 1
ATOM 530 O O . GLU A 1 64 ? 7.776 5.553 -12.833 1.00 74.62 64 GLU A O 1
ATOM 535 N N . ARG A 1 65 ? 7.877 5.349 -15.073 1.00 70.19 65 ARG A N 1
ATOM 536 C CA . ARG A 1 65 ? 6.415 5.339 -15.271 1.00 70.19 65 ARG A CA 1
ATOM 537 C C . ARG A 1 65 ? 5.716 4.261 -14.440 1.00 70.19 65 ARG A C 1
ATOM 539 O O . ARG A 1 65 ? 4.720 4.531 -13.783 1.00 70.19 65 ARG A O 1
ATOM 546 N N . MET A 1 66 ? 6.272 3.046 -14.396 1.00 65.38 66 MET A N 1
ATOM 547 C CA . MET A 1 66 ? 5.712 1.964 -13.573 1.00 65.38 66 MET A CA 1
ATOM 548 C C . MET A 1 66 ? 5.733 2.287 -12.070 1.00 65.38 66 MET A C 1
ATOM 550 O O . MET A 1 66 ? 4.843 1.853 -11.339 1.00 65.38 66 MET A O 1
ATOM 554 N N . LYS A 1 67 ? 6.746 3.019 -11.586 1.00 66.56 67 LYS A N 1
ATOM 555 C CA . LYS A 1 67 ? 6.818 3.463 -10.184 1.00 66.56 67 LYS A CA 1
ATOM 556 C C . LYS A 1 67 ? 5.811 4.571 -9.888 1.00 66.56 67 LYS A C 1
ATOM 558 O O . LYS A 1 67 ? 5.212 4.544 -8.815 1.00 66.56 67 LYS A O 1
ATOM 563 N N . GLU A 1 68 ? 5.617 5.502 -10.816 1.00 61.62 68 GLU A N 1
ATOM 564 C CA . GLU A 1 68 ? 4.599 6.555 -10.720 1.00 61.62 68 GLU A CA 1
ATOM 565 C C . GLU A 1 68 ? 3.189 5.948 -10.662 1.00 61.62 68 GLU A C 1
ATOM 567 O O . GLU A 1 68 ? 2.455 6.214 -9.711 1.00 61.62 68 GLU A O 1
ATOM 572 N N . ASP A 1 69 ? 2.863 5.023 -11.571 1.00 62.81 69 ASP A N 1
ATOM 573 C CA . ASP A 1 69 ? 1.579 4.304 -11.589 1.00 62.81 69 ASP A CA 1
ATOM 574 C C . ASP A 1 69 ? 1.336 3.498 -10.300 1.00 62.81 69 ASP A C 1
ATOM 576 O O . ASP A 1 69 ? 0.213 3.405 -9.793 1.00 62.81 69 ASP A O 1
ATOM 580 N N . ALA A 1 70 ? 2.387 2.882 -9.749 1.00 58.59 70 ALA A N 1
ATOM 581 C CA . ALA A 1 70 ? 2.301 2.169 -8.476 1.00 58.59 70 ALA A CA 1
ATOM 582 C C . ALA A 1 70 ? 2.067 3.126 -7.293 1.00 58.59 70 ALA A C 1
ATOM 584 O O . ALA A 1 70 ? 1.323 2.781 -6.370 1.00 58.59 70 ALA A O 1
ATOM 585 N N . GLY A 1 71 ? 2.678 4.314 -7.326 1.00 61.91 71 GLY A N 1
ATOM 586 C CA . GLY A 1 71 ? 2.457 5.381 -6.352 1.00 61.91 71 GLY A CA 1
ATOM 587 C C . GLY A 1 71 ? 1.014 5.880 -6.368 1.00 61.91 71 GLY A C 1
ATOM 588 O O . GLY A 1 71 ? 0.381 5.931 -5.314 1.00 61.91 71 GLY A O 1
ATOM 589 N N . ASP A 1 72 ? 0.469 6.136 -7.557 1.00 67.44 72 ASP A N 1
ATOM 590 C CA . ASP A 1 72 ? -0.904 6.618 -7.740 1.00 67.44 72 ASP A CA 1
ATOM 591 C C . ASP A 1 72 ? -1.938 5.574 -7.274 1.00 67.44 72 ASP A C 1
ATOM 593 O O . ASP A 1 72 ? -2.852 5.868 -6.502 1.00 67.44 72 ASP A O 1
ATOM 597 N N . ARG A 1 73 ? -1.729 4.289 -7.599 1.00 58.41 73 ARG A N 1
ATOM 598 C CA . ARG A 1 73 ? -2.566 3.194 -7.065 1.00 58.41 73 ARG A CA 1
ATOM 599 C C . ARG A 1 73 ? -2.531 3.107 -5.541 1.00 58.41 73 ARG A C 1
ATOM 601 O O . ARG A 1 73 ? -3.568 2.878 -4.914 1.00 58.41 73 ARG A O 1
ATOM 608 N N . LEU A 1 74 ? -1.352 3.256 -4.933 1.00 63.59 74 LEU A N 1
ATOM 609 C CA . LEU A 1 74 ? -1.221 3.248 -3.477 1.00 63.59 74 LEU A CA 1
ATOM 610 C C . LEU A 1 74 ? -1.946 4.450 -2.858 1.00 63.59 74 LEU A C 1
ATOM 612 O O . LEU A 1 74 ? -2.568 4.309 -1.803 1.00 63.59 74 LEU A O 1
ATOM 616 N N . GLU A 1 75 ? -1.902 5.609 -3.515 1.00 67.44 75 GLU A N 1
ATOM 617 C CA . GLU A 1 75 ? -2.593 6.819 -3.083 1.00 67.44 75 GLU A CA 1
ATOM 618 C C . GLU A 1 75 ? -4.119 6.683 -3.170 1.00 67.44 75 GLU A C 1
ATOM 620 O O . GLU A 1 75 ? -4.808 7.046 -2.215 1.00 67.44 75 GLU A O 1
ATOM 625 N N . VAL A 1 76 ? -4.650 6.068 -4.231 1.00 64.25 76 VAL A N 1
ATOM 626 C CA . VAL A 1 76 ? -6.082 5.743 -4.359 1.00 64.25 76 VAL A CA 1
ATOM 627 C C . VAL A 1 76 ? -6.539 4.807 -3.237 1.00 64.25 76 VAL A C 1
ATOM 629 O O . VAL A 1 76 ? -7.473 5.144 -2.510 1.00 64.25 76 VAL A O 1
ATOM 632 N N . ILE A 1 77 ? -5.842 3.685 -3.013 1.00 63.06 77 ILE A N 1
ATOM 633 C CA . ILE A 1 77 ? -6.175 2.731 -1.934 1.00 63.06 77 ILE A CA 1
ATOM 634 C C . ILE A 1 77 ? -6.108 3.417 -0.567 1.00 63.06 77 ILE A C 1
ATOM 636 O O . ILE A 1 77 ? -6.961 3.212 0.300 1.00 63.06 77 ILE A O 1
ATOM 640 N N . ARG A 1 78 ? -5.077 4.241 -0.353 1.00 65.19 78 ARG A N 1
ATOM 641 C CA . ARG A 1 78 ? -4.924 5.030 0.866 1.00 65.19 78 ARG A CA 1
ATOM 642 C C . ARG A 1 78 ? -6.126 5.958 1.040 1.00 65.19 78 ARG A C 1
ATOM 644 O O . ARG A 1 78 ? -6.728 5.948 2.110 1.00 65.19 78 ARG A O 1
ATOM 651 N N . ARG A 1 79 ? -6.500 6.716 0.007 1.00 62.91 79 ARG A N 1
ATOM 652 C CA . ARG A 1 79 ? -7.640 7.641 0.010 1.00 62.91 79 ARG A CA 1
ATOM 653 C C . ARG A 1 79 ? -8.952 6.922 0.311 1.00 62.91 79 ARG A C 1
ATOM 655 O O . ARG A 1 79 ? -9.681 7.387 1.178 1.00 62.91 79 ARG A O 1
ATOM 662 N N . GLU A 1 80 ? -9.224 5.781 -0.313 1.00 60.62 80 GLU A N 1
ATOM 663 C CA . GLU A 1 80 ? -10.430 4.981 -0.050 1.00 60.62 80 GLU A CA 1
ATOM 664 C C . GLU A 1 80 ? -10.513 4.517 1.410 1.00 60.62 80 GLU A C 1
ATOM 666 O O . GLU A 1 80 ? -11.547 4.708 2.051 1.00 60.62 80 GLU A O 1
ATOM 671 N N . ARG A 1 81 ? -9.405 4.026 1.991 1.00 61.25 81 ARG A N 1
ATOM 672 C CA . ARG A 1 81 ? -9.339 3.678 3.428 1.00 61.25 81 ARG A CA 1
ATOM 673 C C . ARG A 1 81 ? -9.647 4.863 4.349 1.00 61.25 81 ARG A C 1
ATOM 675 O O . ARG A 1 81 ? -10.147 4.665 5.456 1.00 61.25 81 ARG A O 1
ATOM 682 N N . PHE A 1 82 ? -9.352 6.089 3.911 1.00 60.28 82 PHE A N 1
ATOM 683 C CA . PHE A 1 82 ? -9.699 7.304 4.648 1.00 60.28 82 PHE A CA 1
ATOM 684 C C . PHE A 1 82 ? -11.167 7.717 4.476 1.00 60.28 82 PHE A C 1
ATOM 686 O O . PHE A 1 82 ? -11.726 8.269 5.426 1.00 60.28 82 PHE A O 1
ATOM 693 N N . GLN A 1 83 ? -11.781 7.446 3.319 1.00 68.75 83 GLN A N 1
ATOM 694 C CA . GLN A 1 83 ? -13.154 7.852 2.994 1.00 68.75 83 GLN A CA 1
ATOM 695 C C . GLN A 1 83 ? -14.226 6.952 3.618 1.00 68.75 83 GLN A C 1
ATOM 697 O O . GLN A 1 83 ? -15.299 7.457 3.934 1.00 68.75 83 GLN A O 1
ATOM 702 N N . THR A 1 84 ? -13.958 5.660 3.846 1.00 75.44 84 THR A N 1
ATOM 703 C CA . THR A 1 84 ? -14.923 4.797 4.549 1.00 75.44 84 THR A CA 1
ATOM 704 C C . THR A 1 84 ? -15.150 5.332 5.960 1.00 75.44 84 THR A C 1
ATOM 706 O O . THR A 1 84 ? -14.197 5.499 6.733 1.00 75.44 84 THR A O 1
ATOM 709 N N . SER A 1 85 ? -16.398 5.634 6.308 1.00 88.25 85 SER A N 1
ATOM 710 C CA . SER A 1 85 ? -16.711 6.150 7.640 1.00 88.25 85 SER A CA 1
ATOM 711 C C . SER A 1 85 ? -16.506 5.065 8.699 1.00 88.25 85 SER A C 1
ATOM 713 O O . SER A 1 85 ? -16.654 3.867 8.448 1.00 88.25 85 SER A O 1
ATOM 715 N N . GLU A 1 86 ? -16.185 5.468 9.926 1.00 88.31 86 GLU A N 1
ATOM 716 C CA . GLU A 1 86 ? -16.020 4.536 11.045 1.00 88.31 86 GLU A CA 1
ATOM 717 C C . GLU A 1 86 ? -17.313 3.747 11.294 1.00 88.31 86 GLU A C 1
ATOM 719 O O . GLU A 1 86 ? -17.279 2.557 11.605 1.00 88.31 86 GLU A O 1
ATOM 724 N N . LYS A 1 87 ? -18.460 4.406 11.099 1.00 91.81 87 LYS A N 1
ATOM 725 C CA . LYS A 1 87 ? -19.787 3.804 11.221 1.00 91.81 87 LYS A CA 1
ATOM 726 C C . LYS A 1 87 ? -20.029 2.721 10.171 1.00 91.81 87 LYS A C 1
ATOM 728 O O . LYS A 1 87 ? -20.558 1.670 10.525 1.00 91.81 87 LYS A O 1
ATOM 733 N N . GLU A 1 88 ? -19.647 2.950 8.916 1.00 90.88 88 GLU A N 1
ATOM 734 C CA . GLU A 1 88 ? -19.760 1.943 7.852 1.00 90.88 88 GLU A CA 1
ATOM 735 C C . GLU A 1 88 ? -18.915 0.715 8.174 1.00 90.88 88 GLU A C 1
ATOM 737 O O . GLU A 1 88 ? -19.449 -0.388 8.174 1.00 90.88 88 GLU A O 1
ATOM 742 N N . LEU A 1 89 ? -17.649 0.899 8.570 1.00 90.81 89 LEU A N 1
ATOM 743 C CA . LEU A 1 89 ? -16.772 -0.216 8.953 1.00 90.81 89 LEU A CA 1
ATOM 744 C C . LEU A 1 89 ? -17.387 -1.071 10.066 1.00 90.81 89 LEU A C 1
ATOM 746 O O . LEU A 1 89 ? -17.425 -2.297 9.969 1.00 90.81 89 LEU A O 1
ATOM 750 N N . ILE A 1 90 ? -17.889 -0.429 11.122 1.00 93.75 90 ILE A N 1
ATOM 751 C CA . ILE A 1 90 ? -18.521 -1.132 12.243 1.00 93.75 90 ILE A CA 1
ATOM 752 C C . ILE A 1 90 ? -19.799 -1.844 11.784 1.00 93.75 90 ILE A C 1
ATOM 754 O O . ILE A 1 90 ? -20.049 -2.968 12.210 1.00 93.75 90 ILE A O 1
ATOM 758 N N . THR A 1 91 ? -20.592 -1.218 10.913 1.00 93.50 91 THR A N 1
ATOM 759 C CA . THR A 1 91 ? -21.843 -1.795 10.400 1.00 93.50 91 THR A CA 1
ATOM 760 C C . THR A 1 91 ? -21.571 -3.026 9.541 1.00 93.50 91 THR A C 1
ATOM 762 O O . THR A 1 91 ? -22.169 -4.066 9.785 1.00 93.50 91 THR A O 1
ATOM 765 N N . THR A 1 92 ? -20.600 -2.965 8.628 1.00 92.56 92 THR A N 1
ATOM 766 C CA . THR A 1 92 ? -20.198 -4.110 7.799 1.00 92.56 92 THR A CA 1
ATOM 767 C C . THR A 1 92 ? -19.723 -5.290 8.648 1.00 92.56 92 THR A C 1
ATOM 769 O O . THR A 1 92 ? -20.085 -6.435 8.385 1.00 92.56 92 THR A O 1
ATOM 772 N N . ILE A 1 93 ? -18.942 -5.032 9.704 1.00 93.69 93 ILE A N 1
ATOM 773 C CA . ILE A 1 93 ? -18.539 -6.095 10.633 1.00 93.69 93 ILE A CA 1
ATOM 774 C C . ILE A 1 93 ? -19.747 -6.627 11.414 1.00 93.69 93 ILE A C 1
ATOM 776 O O . ILE A 1 93 ? -19.852 -7.833 11.612 1.00 93.69 93 ILE A O 1
ATOM 780 N N . ALA A 1 94 ? -20.679 -5.772 11.837 1.00 92.50 94 ALA A N 1
ATOM 781 C CA . ALA A 1 94 ? -21.896 -6.219 12.513 1.00 92.50 94 ALA A CA 1
ATOM 782 C C . ALA A 1 94 ? -22.709 -7.173 11.629 1.00 92.50 94 ALA A C 1
ATOM 784 O O . ALA A 1 94 ? -23.027 -8.280 12.065 1.00 92.50 94 ALA A O 1
ATOM 785 N N . GLU A 1 95 ? -22.939 -6.797 10.372 1.00 92.88 95 GLU A N 1
ATOM 786 C CA . GLU A 1 95 ? -23.651 -7.607 9.381 1.00 92.88 95 GLU A CA 1
ATOM 787 C C . GLU A 1 95 ? -22.959 -8.951 9.135 1.00 92.88 95 GLU A C 1
ATOM 789 O O . GLU A 1 95 ? -23.619 -9.989 9.131 1.00 92.88 95 GLU A O 1
ATOM 794 N N . TYR A 1 96 ? -21.625 -8.960 9.026 1.00 93.31 96 TYR A N 1
ATOM 795 C CA . TYR A 1 96 ? -20.843 -10.192 8.881 1.00 93.31 96 TYR A CA 1
ATOM 796 C C . TYR A 1 96 ? -21.041 -11.169 10.053 1.00 93.31 96 TYR A C 1
ATOM 798 O O . TYR A 1 96 ? -21.043 -12.385 9.865 1.00 93.31 96 TYR A O 1
ATOM 806 N N . HIS A 1 97 ? -21.250 -10.651 11.266 1.00 91.31 97 HIS A N 1
ATOM 807 C CA . HIS A 1 97 ? -21.541 -11.455 12.458 1.00 91.31 97 HIS A CA 1
ATOM 808 C C . HIS A 1 97 ? -23.044 -11.698 12.688 1.00 91.31 97 HIS A C 1
ATOM 810 O O . HIS A 1 97 ? -23.402 -12.314 13.694 1.00 91.31 97 HIS A O 1
ATOM 816 N N . GLY A 1 98 ? -23.922 -11.241 11.788 1.00 93.56 98 GLY A N 1
ATOM 817 C CA . GLY A 1 98 ? -25.379 -11.350 11.928 1.00 93.56 98 GLY A CA 1
ATOM 818 C C . GLY A 1 98 ? -25.957 -10.488 13.057 1.00 93.56 98 GLY A C 1
ATOM 819 O O . GLY A 1 98 ? -26.941 -10.876 13.684 1.00 93.56 98 GLY A O 1
ATOM 820 N N . MET A 1 99 ? -25.320 -9.355 13.359 1.00 94.31 99 MET A N 1
ATOM 821 C CA . MET A 1 99 ? -25.668 -8.432 14.444 1.00 94.31 99 MET A CA 1
ATOM 822 C C . MET A 1 99 ? -25.945 -7.023 13.910 1.00 94.31 99 MET A C 1
ATOM 824 O O . MET A 1 99 ? -25.562 -6.675 12.795 1.00 94.31 99 MET A O 1
ATOM 828 N N . GLY A 1 100 ? -26.575 -6.176 14.724 1.00 93.75 100 GLY A N 1
ATOM 829 C CA . GLY A 1 100 ? -26.719 -4.754 14.431 1.00 93.75 100 GLY A CA 1
ATOM 830 C C . GLY A 1 100 ? -25.536 -3.921 14.933 1.00 93.75 100 GLY A C 1
ATOM 831 O O . GLY A 1 100 ? -24.806 -4.307 15.848 1.00 93.75 100 GLY A O 1
ATOM 832 N N . TYR A 1 101 ? -25.388 -2.706 14.398 1.00 94.56 101 TYR A N 1
ATOM 833 C CA . TYR A 1 101 ? -24.402 -1.724 14.876 1.00 94.56 101 TYR A CA 1
ATOM 834 C C . TYR A 1 101 ? -24.480 -1.509 16.402 1.00 94.56 101 TYR A C 1
ATOM 836 O O . TYR A 1 101 ? -23.461 -1.461 17.093 1.00 94.56 101 TYR A O 1
ATOM 844 N N . ALA A 1 102 ? -25.698 -1.429 16.948 1.00 94.62 102 ALA A N 1
ATOM 845 C CA . ALA A 1 102 ? -25.931 -1.233 18.377 1.00 94.62 102 ALA A CA 1
ATOM 846 C C . ALA A 1 102 ? -25.412 -2.397 19.242 1.00 94.62 102 ALA A C 1
ATOM 848 O O . ALA A 1 102 ? -24.995 -2.164 20.375 1.00 94.62 102 ALA A O 1
ATOM 849 N N . ASP A 1 103 ? -25.370 -3.623 18.717 1.00 93.19 103 ASP A N 1
ATOM 850 C CA . ASP A 1 103 ? -24.878 -4.793 19.453 1.00 93.19 103 ASP A CA 1
ATOM 851 C C . ASP A 1 103 ? -23.357 -4.746 19.631 1.00 93.19 103 ASP A C 1
ATOM 853 O O . ASP A 1 103 ? -22.829 -5.074 20.702 1.00 93.19 103 ASP A O 1
ATOM 857 N N . ILE A 1 104 ? -22.646 -4.262 18.606 1.00 94.50 104 ILE A N 1
ATOM 858 C CA . ILE A 1 104 ? -21.203 -4.020 18.684 1.00 94.50 104 ILE A CA 1
ATOM 859 C C . ILE A 1 104 ? -20.903 -2.884 19.665 1.00 94.50 104 ILE A C 1
ATOM 861 O O . ILE A 1 104 ? -20.021 -3.028 20.518 1.00 94.50 104 ILE A O 1
ATOM 865 N N . MET A 1 105 ? -21.644 -1.778 19.588 1.00 94.94 105 MET A N 1
ATOM 866 C CA . MET A 1 105 ? -21.420 -0.605 20.445 1.00 94.94 105 MET A CA 1
ATOM 867 C C . MET A 1 105 ? -21.910 -0.800 21.886 1.00 94.94 105 MET A C 1
AT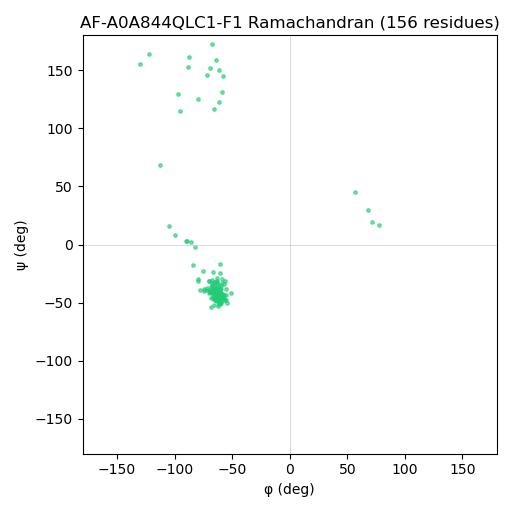OM 869 O O . MET A 1 105 ? -21.431 -0.136 22.805 1.00 94.94 105 MET A O 1
ATOM 873 N N . GLY A 1 106 ? -22.847 -1.722 22.097 1.00 91.75 106 GLY A N 1
ATOM 874 C CA . GLY A 1 106 ? -23.478 -1.978 23.383 1.00 91.75 106 GLY A CA 1
ATOM 875 C C . GLY A 1 106 ? -22.545 -2.581 24.436 1.00 91.75 106 GLY A C 1
ATOM 876 O O . GLY A 1 106 ? -21.408 -2.984 24.181 1.00 91.75 106 GLY A O 1
ATOM 877 N N . ALA A 1 107 ? -23.054 -2.686 25.665 1.00 90.94 107 ALA A N 1
ATOM 878 C CA . ALA A 1 107 ? -22.308 -3.209 26.812 1.00 90.94 107 ALA A CA 1
ATOM 879 C C . ALA A 1 107 ? -22.289 -4.749 26.906 1.00 90.94 107 ALA A C 1
ATOM 881 O O . ALA A 1 107 ? -21.649 -5.297 27.807 1.00 90.94 107 ALA A O 1
ATOM 882 N N . SER A 1 108 ? -22.974 -5.456 25.996 1.00 92.69 108 SER A N 1
ATOM 883 C CA . SER A 1 108 ? -23.088 -6.917 26.039 1.00 92.69 108 SER A CA 1
ATOM 884 C C . SER A 1 108 ? -21.718 -7.599 25.989 1.00 92.69 108 SER A C 1
ATOM 886 O O . SER A 1 108 ? -20.869 -7.307 25.134 1.00 92.69 108 SER A O 1
ATOM 888 N N . ARG A 1 109 ? -21.518 -8.537 26.920 1.00 91.94 109 ARG A N 1
ATOM 889 C CA . ARG A 1 109 ? -20.302 -9.350 27.061 1.00 91.94 109 ARG A CA 1
ATOM 890 C C . ARG A 1 109 ? -20.490 -10.785 26.565 1.00 91.94 109 ARG A C 1
ATOM 892 O O . ARG A 1 109 ? -19.677 -11.647 26.888 1.00 91.94 109 ARG A O 1
ATOM 899 N N . SER A 1 110 ? -21.543 -11.056 25.788 1.00 95.69 110 SER A N 1
ATOM 900 C CA . SER A 1 110 ? -21.704 -12.366 25.156 1.00 95.69 110 SER A CA 1
ATOM 901 C C . SER A 1 110 ? -20.488 -12.673 24.276 1.00 95.69 110 SER A C 1
ATOM 903 O O . SER A 1 110 ? -19.898 -11.778 23.666 1.00 95.69 110 SER A O 1
ATOM 905 N N . LYS A 1 111 ? -20.088 -13.947 24.206 1.00 94.69 111 LYS A N 1
ATOM 906 C CA . LYS A 1 111 ? -18.893 -14.358 23.452 1.00 94.69 111 LYS A CA 1
ATOM 907 C C . LYS A 1 111 ? -18.956 -13.905 21.987 1.00 94.69 111 LYS A C 1
ATOM 909 O O . LYS A 1 111 ? -17.940 -13.483 21.441 1.00 94.69 111 LYS A O 1
ATOM 914 N N . ALA A 1 112 ? -20.148 -13.960 21.389 1.00 94.19 112 ALA A N 1
ATOM 915 C CA . ALA A 1 112 ? -20.396 -13.509 20.027 1.00 94.19 112 ALA A CA 1
ATOM 916 C C . ALA A 1 112 ? -20.214 -11.985 19.893 1.00 94.19 112 ALA A C 1
ATOM 918 O O . ALA A 1 112 ? -19.392 -11.549 19.090 1.00 94.19 112 ALA A O 1
ATOM 919 N N . ALA A 1 113 ? -20.870 -11.182 20.740 1.00 94.56 113 ALA A N 1
ATOM 920 C CA . ALA A 1 113 ? -20.759 -9.720 20.690 1.00 94.56 113 ALA A CA 1
ATOM 921 C C . ALA A 1 113 ? -19.326 -9.234 20.963 1.00 94.56 113 ALA A C 1
ATOM 923 O O . ALA A 1 113 ? -18.837 -8.308 20.322 1.00 94.56 113 ALA A O 1
ATOM 924 N N . VAL A 1 114 ? -18.614 -9.880 21.892 1.00 95.81 114 VAL A N 1
ATOM 925 C CA . VAL A 1 114 ? -17.207 -9.567 22.187 1.00 95.81 114 VAL A CA 1
ATOM 926 C C . VAL A 1 114 ? -16.312 -9.862 20.986 1.00 95.81 114 VAL A C 1
ATOM 928 O O . VAL A 1 114 ? -15.441 -9.054 20.672 1.00 95.81 114 VAL A O 1
ATOM 931 N N . ARG A 1 115 ? -16.528 -10.989 20.297 1.00 95.06 115 ARG A N 1
ATOM 932 C CA . ARG A 1 115 ? -15.774 -11.332 19.087 1.00 95.06 115 ARG A CA 1
ATOM 933 C C . ARG A 1 115 ? -16.011 -10.304 17.979 1.00 95.06 115 ARG A C 1
ATOM 935 O O . ARG A 1 115 ? -15.036 -9.736 17.497 1.00 95.06 115 ARG A O 1
ATOM 942 N N . ALA A 1 116 ? -17.273 -10.022 17.654 1.00 95.25 116 ALA A N 1
ATOM 943 C CA . ALA A 1 116 ? -17.638 -9.033 16.641 1.00 95.25 116 ALA A CA 1
ATOM 944 C C . ALA A 1 116 ? -17.046 -7.650 16.964 1.00 95.25 116 ALA A C 1
ATOM 946 O O . ALA A 1 116 ? -16.442 -7.004 16.111 1.00 95.25 116 ALA A O 1
ATOM 947 N N . ARG A 1 117 ? -17.109 -7.228 18.234 1.00 96.50 117 ARG A N 1
ATOM 948 C CA . ARG A 1 117 ? -16.519 -5.963 18.691 1.00 96.50 117 ARG A CA 1
ATOM 949 C C . ARG A 1 117 ? -15.003 -5.926 18.558 1.00 96.50 117 ARG A C 1
ATOM 951 O O . ARG A 1 117 ? -14.462 -4.898 18.167 1.00 96.50 117 ARG A O 1
ATOM 958 N N . HIS A 1 118 ? -14.302 -7.009 18.883 1.00 96.50 118 HIS A N 1
ATOM 959 C CA . HIS A 1 118 ? -12.850 -7.053 18.715 1.00 96.50 118 HIS A CA 1
ATOM 960 C C . HIS A 1 118 ? -12.443 -6.951 17.242 1.00 96.50 118 HIS A C 1
ATOM 962 O O . HIS A 1 118 ? -11.487 -6.245 16.928 1.00 96.50 118 HIS A O 1
ATOM 968 N N . GLU A 1 119 ? -13.177 -7.618 16.349 1.00 95.88 119 GLU A N 1
ATOM 969 C CA . GLU A 1 119 ? -12.961 -7.525 14.901 1.00 95.88 119 GLU A CA 1
ATOM 970 C C . GLU A 1 119 ? -13.253 -6.104 14.388 1.00 95.88 119 GLU A C 1
ATOM 972 O O . GLU A 1 119 ? -12.451 -5.552 13.637 1.00 95.88 119 GLU A O 1
ATOM 977 N N . ALA A 1 120 ? -14.308 -5.448 14.884 1.00 95.44 120 ALA A N 1
ATOM 978 C CA . ALA A 1 120 ? -14.613 -4.058 14.544 1.00 95.44 120 ALA A CA 1
ATOM 979 C C . ALA A 1 120 ? -13.536 -3.071 15.036 1.00 95.44 120 ALA A C 1
ATOM 981 O O . ALA A 1 120 ? -13.115 -2.195 14.283 1.00 95.44 120 ALA A O 1
ATOM 982 N N . ILE A 1 121 ? -13.040 -3.230 16.270 1.00 95.69 121 ILE A N 1
ATOM 983 C CA . ILE A 1 121 ? -11.936 -2.417 16.813 1.00 95.69 121 ILE A CA 1
ATOM 984 C C . ILE A 1 121 ? -10.679 -2.568 15.947 1.00 95.69 121 ILE A C 1
ATOM 986 O O . ILE A 1 121 ? -10.031 -1.573 15.620 1.00 95.69 121 ILE A O 1
ATOM 990 N N . ALA A 1 122 ? -10.341 -3.800 15.560 1.00 94.75 122 ALA A N 1
ATOM 991 C CA . ALA A 1 122 ? -9.201 -4.083 14.697 1.00 94.75 122 ALA A CA 1
ATOM 992 C C . ALA A 1 122 ? -9.362 -3.456 13.303 1.00 94.75 122 ALA A C 1
ATOM 994 O O . ALA A 1 122 ? -8.435 -2.808 12.817 1.00 94.75 122 ALA A O 1
ATOM 995 N N . ALA A 1 123 ? -10.543 -3.580 12.693 1.00 92.12 123 ALA A N 1
ATOM 996 C CA . ALA A 1 123 ? -10.844 -2.986 11.392 1.00 92.12 123 ALA A CA 1
ATOM 997 C C . ALA A 1 123 ? -10.701 -1.456 11.416 1.00 92.12 123 ALA A C 1
ATOM 999 O O . ALA A 1 123 ? -10.029 -0.885 10.556 1.00 92.12 123 ALA A O 1
ATOM 1000 N N . VAL A 1 124 ? -11.251 -0.793 12.441 1.00 92.44 124 VAL A N 1
ATOM 1001 C CA . VAL A 1 124 ? -11.110 0.661 12.623 1.00 92.44 124 VAL A CA 1
ATOM 1002 C C . VAL A 1 124 ? -9.643 1.049 12.821 1.00 92.44 124 VAL A C 1
ATOM 1004 O O . VAL A 1 124 ? -9.177 1.996 12.193 1.00 92.44 124 VAL A O 1
ATOM 1007 N N . ALA A 1 125 ? -8.884 0.311 13.635 1.00 92.00 125 ALA A N 1
ATOM 1008 C CA . ALA A 1 125 ? -7.470 0.607 13.868 1.00 92.00 125 ALA A CA 1
ATOM 1009 C C . ALA A 1 125 ? -6.602 0.467 12.603 1.00 92.00 125 ALA A C 1
ATOM 1011 O O . ALA A 1 125 ? -5.686 1.266 12.405 1.00 92.00 125 ALA A O 1
ATOM 1012 N N . LEU A 1 126 ? -6.898 -0.516 11.744 1.00 88.88 126 LEU A N 1
ATOM 1013 C CA . LEU A 1 126 ? -6.192 -0.739 10.477 1.00 88.88 126 LEU A CA 1
ATOM 1014 C C . LEU A 1 126 ? -6.569 0.288 9.404 1.00 88.88 126 LEU A C 1
ATOM 1016 O O . LEU A 1 126 ? -5.702 0.739 8.656 1.00 88.88 126 LEU A O 1
ATOM 1020 N N . ALA A 1 127 ? -7.847 0.662 9.321 1.00 87.88 127 ALA A N 1
ATOM 1021 C CA . ALA A 1 127 ? -8.320 1.645 8.350 1.00 87.88 127 ALA A CA 1
ATOM 1022 C C . ALA A 1 127 ? -7.915 3.076 8.737 1.00 87.88 127 ALA A C 1
ATOM 1024 O O . ALA A 1 127 ? -7.532 3.876 7.885 1.00 87.88 127 ALA A O 1
ATOM 1025 N N . LYS A 1 128 ? -7.955 3.401 10.034 1.00 88.31 128 LYS A N 1
ATOM 1026 C CA . LYS A 1 128 ? -7.758 4.756 10.562 1.00 88.31 128 LYS A CA 1
ATOM 1027 C C . LYS A 1 128 ? -6.463 4.836 11.365 1.00 88.31 128 LYS A C 1
ATOM 1029 O O . LYS A 1 128 ? -6.460 5.054 12.579 1.00 88.31 128 LYS A O 1
ATOM 1034 N N . THR A 1 129 ? -5.338 4.712 10.656 1.00 86.88 129 THR A N 1
ATOM 1035 C CA . THR A 1 129 ? -3.979 4.681 11.235 1.00 86.88 129 THR A CA 1
ATOM 1036 C C . THR A 1 129 ? -3.587 5.944 12.019 1.00 86.88 129 THR A C 1
ATOM 1038 O O . THR A 1 129 ? -2.693 5.874 12.859 1.00 86.88 129 THR A O 1
ATOM 1041 N N . HIS A 1 130 ? -4.304 7.053 11.846 1.00 87.00 130 HIS A N 1
ATOM 1042 C CA . HIS A 1 130 ? -4.112 8.313 12.572 1.00 87.00 130 HIS A CA 1
ATOM 1043 C C . HIS A 1 130 ? -4.819 8.378 13.941 1.00 87.00 130 HIS A C 1
ATOM 1045 O O . HIS A 1 130 ? -4.476 9.233 14.752 1.00 87.00 130 HIS A O 1
ATOM 1051 N N . LEU A 1 131 ? -5.797 7.506 14.217 1.00 90.25 131 LEU A N 1
ATOM 1052 C CA . LEU A 1 131 ? -6.510 7.504 15.499 1.00 90.25 131 LEU A CA 1
ATOM 1053 C C . LEU A 1 131 ? -5.693 6.809 16.589 1.00 90.25 131 LEU A C 1
ATOM 1055 O O . LEU A 1 131 ? -5.344 5.637 16.459 1.00 90.25 131 LEU A O 1
ATOM 1059 N N . SER A 1 132 ? -5.454 7.494 17.702 1.00 94.00 132 SER A N 1
ATOM 1060 C CA . SER A 1 132 ? -4.839 6.896 18.891 1.00 94.00 132 SER A CA 1
ATOM 1061 C C . SER A 1 132 ? -5.717 5.799 19.509 1.00 94.00 132 SER A C 1
ATOM 1063 O O . SER A 1 132 ? -6.938 5.760 19.327 1.00 94.00 132 SER A O 1
ATOM 1065 N N . THR A 1 133 ? -5.106 4.913 20.299 1.00 94.50 133 THR A N 1
ATOM 1066 C CA . THR A 1 133 ? -5.832 3.885 21.068 1.00 94.50 133 THR A CA 1
ATOM 1067 C C . THR A 1 133 ? -6.871 4.498 22.008 1.00 94.50 133 THR A C 1
ATOM 1069 O O . THR A 1 133 ? -7.950 3.932 22.169 1.00 94.50 133 THR A O 1
ATOM 1072 N N . THR A 1 134 ? -6.596 5.682 22.561 1.00 96.06 134 THR A N 1
ATOM 1073 C CA . THR A 1 134 ? -7.535 6.451 23.389 1.00 96.06 134 THR A CA 1
ATOM 1074 C C . THR A 1 134 ? -8.747 6.931 22.596 1.00 96.06 134 THR A C 1
ATOM 1076 O O . THR A 1 134 ? -9.874 6.733 23.041 1.00 96.06 134 THR A O 1
ATOM 1079 N N . GLN A 1 135 ? -8.546 7.498 21.402 1.00 96.00 135 GLN A N 1
ATOM 1080 C CA . GLN A 1 135 ? -9.650 7.950 20.543 1.00 96.00 135 GLN A CA 1
ATOM 1081 C C . GLN A 1 135 ? -10.538 6.784 20.099 1.00 96.00 135 GLN A C 1
ATOM 1083 O O . GLN A 1 135 ? -11.762 6.887 20.151 1.00 96.00 135 GLN A O 1
ATOM 1088 N N . ILE A 1 136 ? -9.934 5.647 19.738 1.00 95.56 136 ILE A N 1
ATOM 1089 C CA . ILE A 1 136 ? -10.682 4.421 19.426 1.00 95.56 136 ILE A CA 1
ATOM 1090 C C . ILE A 1 136 ? -11.447 3.938 20.667 1.00 95.56 136 ILE A C 1
ATOM 1092 O O . ILE A 1 136 ? -12.614 3.567 20.570 1.00 95.56 136 ILE A O 1
ATOM 1096 N N . GLY A 1 137 ? -10.827 3.989 21.847 1.00 95.56 137 GLY A N 1
ATOM 1097 C CA . GLY A 1 137 ? -11.486 3.681 23.114 1.00 95.56 137 GLY A CA 1
ATOM 1098 C C . GLY A 1 137 ? -12.745 4.519 23.326 1.00 95.56 137 GLY A C 1
ATOM 1099 O O . GLY A 1 137 ? -13.820 3.963 23.549 1.00 95.56 137 GLY A O 1
ATOM 1100 N N . TRP A 1 138 ? -12.645 5.839 23.167 1.00 96.25 138 TRP A N 1
ATOM 1101 C CA . TRP A 1 138 ? -13.787 6.749 23.279 1.00 96.25 138 TRP A CA 1
ATOM 1102 C C . TRP A 1 138 ? -14.902 6.427 22.288 1.00 96.25 138 TRP A C 1
ATOM 1104 O O . TRP A 1 138 ? -16.060 6.381 22.698 1.00 96.25 138 TRP A O 1
ATOM 1114 N N . MET A 1 139 ? -14.570 6.119 21.031 1.00 94.12 139 MET A N 1
ATOM 1115 C CA . MET A 1 139 ? -15.569 5.714 20.037 1.00 94.12 139 MET A CA 1
ATOM 1116 C C . MET A 1 139 ? -16.380 4.501 20.502 1.00 94.12 139 MET A C 1
ATOM 1118 O O . MET A 1 139 ? -17.603 4.533 20.452 1.00 94.12 139 MET A O 1
ATOM 1122 N N . PHE A 1 140 ? -15.720 3.449 20.994 1.00 95.00 140 PHE A N 1
ATOM 1123 C CA . PHE A 1 140 ? -16.381 2.213 21.439 1.00 95.00 140 PHE A CA 1
ATOM 1124 C C . PHE A 1 140 ? -16.875 2.257 22.903 1.00 95.00 140 PHE A C 1
ATOM 1126 O O . PHE A 1 140 ? -17.372 1.247 23.427 1.00 95.00 140 PHE A O 1
ATOM 1133 N N . GLY A 1 141 ? -16.703 3.384 23.604 1.00 94.81 141 GLY A N 1
ATOM 1134 C CA . GLY A 1 141 ? -16.970 3.504 25.041 1.00 94.81 141 GLY A CA 1
ATOM 1135 C C . GLY A 1 141 ? -16.170 2.489 25.869 1.00 94.81 141 GLY A C 1
ATOM 1136 O O . GLY A 1 141 ? -16.742 1.758 26.687 1.00 94.81 141 GLY A O 1
ATOM 1137 N N . LYS A 1 142 ? -14.874 2.342 25.575 1.00 94.81 142 LYS A N 1
ATOM 1138 C CA . LYS A 1 142 ? -13.934 1.414 26.224 1.00 94.81 142 LYS A CA 1
ATOM 1139 C C . LYS A 1 142 ? -12.658 2.131 26.641 1.00 94.81 142 LYS A C 1
ATOM 1141 O O . LYS A 1 142 ? -12.270 3.138 26.059 1.00 94.81 142 LYS A O 1
ATOM 1146 N N . ASP A 1 143 ? -11.990 1.571 27.642 1.00 95.81 143 ASP A N 1
ATOM 1147 C CA . ASP A 1 143 ? -10.691 2.077 28.059 1.00 95.81 143 ASP A CA 1
ATOM 1148 C C . ASP A 1 143 ? -9.603 1.748 27.021 1.00 95.81 143 ASP A C 1
ATOM 1150 O O . ASP A 1 143 ? -9.622 0.690 26.385 1.00 95.81 143 ASP A O 1
ATOM 1154 N N . HIS A 1 144 ? -8.632 2.645 26.869 1.00 95.12 144 HIS A N 1
ATOM 1155 C CA . HIS A 1 144 ? -7.511 2.498 25.941 1.00 95.12 144 HIS A CA 1
ATOM 1156 C C . HIS A 1 144 ? -6.698 1.208 26.172 1.00 95.12 144 HIS A C 1
ATOM 1158 O O . HIS A 1 144 ? -6.226 0.603 25.207 1.00 95.12 144 HIS A O 1
ATOM 1164 N N . THR A 1 145 ? -6.600 0.712 27.413 1.00 96.62 145 THR A N 1
ATOM 1165 C CA . THR A 1 145 ? -5.957 -0.580 27.717 1.00 96.62 145 THR A CA 1
ATOM 1166 C C . THR A 1 145 ? -6.725 -1.765 27.131 1.00 96.62 145 THR A C 1
ATOM 1168 O O . THR A 1 145 ? -6.115 -2.741 26.688 1.00 96.62 145 THR A O 1
ATOM 1171 N N . THR A 1 146 ? -8.058 -1.666 27.040 1.00 95.44 146 THR A N 1
ATOM 1172 C CA . THR A 1 146 ? -8.892 -2.668 26.357 1.00 95.44 146 THR A CA 1
ATOM 1173 C C . THR A 1 146 ? -8.562 -2.691 24.871 1.00 95.44 146 THR A C 1
ATOM 1175 O O . THR A 1 146 ? -8.419 -3.765 24.293 1.00 95.44 146 THR A O 1
ATOM 1178 N N . ILE A 1 147 ? -8.381 -1.519 24.258 1.00 96.94 147 ILE A N 1
ATOM 1179 C CA . ILE A 1 147 ? -7.996 -1.421 22.848 1.00 96.94 147 ILE A CA 1
ATOM 1180 C C . ILE A 1 147 ? -6.624 -2.062 22.624 1.00 96.94 147 ILE A C 1
ATOM 1182 O O . ILE A 1 147 ? -6.494 -2.907 21.744 1.00 96.94 147 ILE A O 1
ATOM 1186 N N . ILE A 1 148 ? -5.630 -1.757 23.464 1.00 96.19 148 ILE A N 1
ATOM 1187 C CA . ILE A 1 148 ? -4.289 -2.368 23.390 1.00 96.19 148 ILE A CA 1
ATOM 1188 C C . ILE A 1 148 ? -4.370 -3.897 23.494 1.00 96.19 148 ILE A C 1
ATOM 1190 O O . ILE A 1 148 ? -3.772 -4.609 22.686 1.00 96.19 148 ILE A O 1
ATOM 1194 N N . TYR A 1 149 ? -5.141 -4.414 24.456 1.00 96.12 149 TYR A N 1
ATOM 1195 C CA . TYR A 1 149 ? -5.347 -5.854 24.609 1.00 96.12 149 TYR A CA 1
ATOM 1196 C C . TYR A 1 149 ? -5.938 -6.488 23.342 1.00 96.12 149 TYR A C 1
ATOM 1198 O O . TYR A 1 149 ? -5.457 -7.532 22.894 1.00 96.12 149 TYR A O 1
ATOM 1206 N N . VAL A 1 150 ? -6.958 -5.858 22.752 1.00 96.44 150 VAL A N 1
ATOM 1207 C CA . VAL A 1 150 ? -7.616 -6.340 21.531 1.00 96.44 150 VAL A CA 1
ATOM 1208 C C . VAL A 1 150 ? -6.661 -6.336 20.344 1.00 96.44 150 VAL A C 1
ATOM 1210 O O . VAL A 1 150 ? -6.563 -7.351 19.657 1.00 96.44 150 VAL A O 1
ATOM 1213 N N . LEU A 1 151 ? -5.926 -5.244 20.127 1.00 95.81 151 LEU A N 1
ATOM 1214 C CA . LEU A 1 151 ? -4.966 -5.144 19.026 1.00 95.81 151 LEU A CA 1
ATOM 1215 C C . LEU A 1 151 ? -3.879 -6.215 19.142 1.00 95.81 151 LEU A C 1
ATOM 1217 O O . LEU A 1 151 ? -3.640 -6.946 18.183 1.00 95.81 151 LEU A O 1
ATOM 1221 N N . ARG A 1 152 ? -3.328 -6.420 20.346 1.00 95.94 152 ARG A N 1
ATOM 1222 C CA . ARG A 1 152 ? -2.359 -7.494 20.602 1.00 95.94 152 ARG A CA 1
ATOM 1223 C C . ARG A 1 152 ? -2.948 -8.878 20.332 1.00 95.94 152 ARG A C 1
ATOM 1225 O O . ARG A 1 152 ? -2.287 -9.720 19.735 1.00 95.94 152 ARG A O 1
ATOM 1232 N N . LYS A 1 153 ? -4.194 -9.121 20.753 1.00 94.88 153 LYS A N 1
ATOM 1233 C CA . LYS A 1 153 ? -4.899 -10.390 20.509 1.00 94.88 153 LYS A CA 1
ATOM 1234 C C . LYS A 1 153 ? -5.119 -10.658 19.016 1.00 94.88 153 LYS A C 1
ATOM 1236 O O . LYS A 1 153 ? -5.135 -11.816 18.617 1.00 94.88 153 LYS A O 1
ATOM 1241 N N . MET A 1 154 ? -5.275 -9.604 18.220 1.00 92.38 154 MET A N 1
ATOM 1242 C CA . MET A 1 154 ? -5.445 -9.669 16.766 1.00 92.38 154 MET A CA 1
ATOM 1243 C C . MET A 1 154 ? -4.119 -9.637 15.989 1.00 92.38 154 MET A C 1
ATOM 1245 O O . MET A 1 154 ? -4.141 -9.634 14.764 1.00 92.38 154 MET A O 1
ATOM 1249 N N . GLY A 1 155 ? -2.968 -9.611 16.672 1.00 92.50 155 GLY A N 1
ATOM 1250 C CA . GLY A 1 155 ? -1.652 -9.549 16.025 1.00 92.50 155 GLY A CA 1
ATOM 1251 C C . GLY A 1 155 ? -1.330 -8.195 15.385 1.00 92.50 155 GLY A C 1
ATOM 1252 O O . GLY A 1 155 ? -0.457 -8.119 14.526 1.00 92.50 155 GLY A O 1
ATOM 1253 N N . ILE A 1 156 ? -2.028 -7.129 15.784 1.00 90.38 156 ILE A N 1
ATOM 1254 C CA . ILE A 1 156 ? -1.812 -5.772 15.279 1.00 90.38 156 ILE A CA 1
ATOM 1255 C C . ILE A 1 156 ? -0.883 -5.043 16.247 1.00 90.38 156 ILE A C 1
ATOM 1257 O O . ILE A 1 156 ? -1.251 -4.778 17.394 1.00 90.38 156 ILE A O 1
ATOM 1261 N N . THR A 1 157 ? 0.309 -4.699 15.769 1.00 79.81 157 THR A N 1
ATOM 1262 C CA . THR A 1 157 ? 1.279 -3.881 16.506 1.00 79.81 157 THR A CA 1
ATOM 1263 C C . THR A 1 157 ? 1.153 -2.432 16.060 1.00 79.81 157 THR A C 1
ATOM 1265 O O . THR A 1 157 ? 1.140 -2.155 14.860 1.00 79.81 157 THR A O 1
ATOM 1268 N N . ARG A 1 158 ? 1.035 -1.518 17.024 1.00 68.75 158 ARG A N 1
ATOM 1269 C CA . ARG A 1 158 ? 0.833 -0.091 16.792 1.00 68.75 158 ARG A CA 1
ATOM 1270 C C . ARG A 1 158 ? 1.562 0.736 17.835 1.00 68.75 158 ARG A C 1
ATOM 1272 O O . ARG A 1 158 ? 1.654 0.242 18.981 1.00 68.75 158 ARG A O 1
#

Mean predicted aligned error: 14.5 Å